Protein AF-A0A2N2HHC8-F1 (afdb_monomer)

pLDDT: mean 94.79, std 2.59, range [77.94, 98.12]

Foldseek 3Di:
DLQLCCCLPVVCNVVSVHPHVHDDPVQVVQHNDLPSRQPCLVVVCVVPHPVCSVVDDSVVSNVSSVVVVVVVVVVVLCVQLVHPDPVPDDLLSDADCDVVCCVVVVHHHPVVRCPVVVVVVVD

Secondary structure (DSSP, 8-state):
-HHHHHHH-GGGTTTTT---SS--HHHHTT-SSHHHH-TTHHHHHHHH-HHHHTTS-HHHHHHHHHHHHHHHHHHHHHHHHT-SSGGG--GGG--BSSHHHHHHH-PPBTTTTTHHHHHHHH-

Mean predicted aligned error: 5.06 Å

Structure (mmCIF, N/CA/C/O backbone):
data_AF-A0A2N2HHC8-F1
#
_entry.id   AF-A0A2N2HHC8-F1
#
loop_
_atom_site.group_PDB
_atom_site.id
_atom_site.type_symbol
_atom_site.label_atom_id
_atom_site.label_alt_id
_atom_site.label_comp_id
_atom_site.label_asym_id
_atom_site.label_entity_id
_atom_site.label_seq_id
_atom_site.pdbx_PDB_ins_code
_atom_site.Cartn_x
_atom_site.Cartn_y
_atom_site.Cartn_z
_atom_site.occupancy
_atom_site.B_iso_or_equiv
_atom_site.auth_seq_id
_atom_site.auth_comp_id
_atom_site.auth_asym_id
_atom_site.auth_atom_id
_atom_site.pdbx_PDB_model_num
ATOM 1 N N . GLY A 1 1 ? 3.977 -4.173 -12.838 1.00 90.00 1 GLY A N 1
ATOM 2 C CA . GLY A 1 1 ? 5.404 -4.374 -13.138 1.00 90.00 1 GLY A CA 1
ATOM 3 C C . GLY A 1 1 ? 5.605 -5.032 -14.485 1.00 90.00 1 GLY A C 1
ATOM 4 O O . GLY A 1 1 ? 5.881 -4.315 -15.429 1.00 90.00 1 GLY A O 1
ATOM 5 N N . SER A 1 2 ? 5.394 -6.347 -14.599 1.00 95.00 2 SER A N 1
ATOM 6 C CA . SER A 1 2 ? 5.694 -7.144 -15.806 1.00 95.00 2 SER A CA 1
ATOM 7 C C . SER A 1 2 ? 5.186 -6.575 -17.132 1.00 95.00 2 SER A C 1
ATOM 9 O O . SER A 1 2 ? 5.944 -6.481 -18.088 1.00 95.00 2 SER A O 1
ATOM 11 N N . ASN A 1 3 ? 3.926 -6.133 -17.193 1.00 96.62 3 ASN A N 1
ATOM 12 C CA . ASN A 1 3 ? 3.385 -5.541 -18.419 1.00 96.62 3 ASN A CA 1
ATOM 13 C C . ASN A 1 3 ? 4.065 -4.215 -18.799 1.00 96.62 3 ASN A C 1
ATOM 15 O O . ASN A 1 3 ? 4.270 -3.956 -19.977 1.00 96.62 3 ASN A O 1
ATOM 19 N N . ILE A 1 4 ? 4.422 -3.389 -17.810 1.00 96.69 4 ILE A N 1
ATOM 20 C CA . ILE A 1 4 ? 5.132 -2.120 -18.032 1.00 96.69 4 ILE A CA 1
ATOM 21 C C . ILE A 1 4 ? 6.560 -2.414 -18.500 1.00 96.69 4 ILE A C 1
ATOM 23 O O . ILE A 1 4 ? 7.025 -1.799 -19.450 1.00 96.69 4 ILE A O 1
ATOM 27 N N . GLU A 1 5 ? 7.233 -3.388 -17.879 1.00 96.62 5 GLU A N 1
ATOM 28 C CA . GLU A 1 5 ? 8.589 -3.789 -18.272 1.00 96.62 5 GLU A CA 1
ATOM 29 C C . GLU A 1 5 ? 8.632 -4.344 -19.690 1.00 96.62 5 GLU A C 1
ATOM 31 O O . GLU A 1 5 ? 9.477 -3.913 -20.465 1.00 96.62 5 GLU A O 1
ATOM 36 N N . GLY A 1 6 ? 7.701 -5.236 -20.043 1.00 96.62 6 GLY A N 1
ATOM 37 C CA . GLY A 1 6 ? 7.611 -5.798 -21.389 1.00 96.62 6 GLY A CA 1
ATOM 38 C C . GLY A 1 6 ? 7.243 -4.769 -22.460 1.00 96.62 6 GLY A C 1
ATOM 39 O O . GLY A 1 6 ? 7.762 -4.847 -23.566 1.00 96.62 6 GLY A O 1
ATOM 40 N N . ALA A 1 7 ? 6.405 -3.781 -22.133 1.00 96.44 7 ALA A N 1
ATOM 41 C CA . ALA A 1 7 ? 6.050 -2.707 -23.063 1.00 96.44 7 ALA A CA 1
ATOM 42 C C . ALA A 1 7 ? 7.183 -1.683 -23.266 1.00 96.44 7 ALA A C 1
ATOM 44 O O . ALA A 1 7 ? 7.303 -1.120 -24.350 1.00 96.44 7 ALA A O 1
ATOM 45 N N . LEU A 1 8 ? 8.000 -1.423 -22.238 1.00 95.62 8 LEU A N 1
ATOM 46 C CA . LEU A 1 8 ? 9.149 -0.509 -22.323 1.00 95.62 8 LEU A CA 1
ATOM 47 C C . LEU A 1 8 ? 10.429 -1.192 -22.824 1.00 95.62 8 LEU A C 1
ATOM 49 O O . LEU A 1 8 ? 11.287 -0.535 -23.403 1.00 95.62 8 LEU A O 1
ATOM 53 N N . ASN A 1 9 ? 10.555 -2.504 -22.618 1.00 94.88 9 ASN A N 1
ATOM 54 C CA . ASN A 1 9 ? 11.698 -3.317 -23.029 1.00 94.88 9 ASN A CA 1
ATOM 55 C C . ASN A 1 9 ? 11.184 -4.568 -23.770 1.00 94.88 9 ASN A C 1
ATOM 57 O O . ASN A 1 9 ? 11.088 -5.639 -23.159 1.00 94.88 9 ASN A O 1
ATOM 61 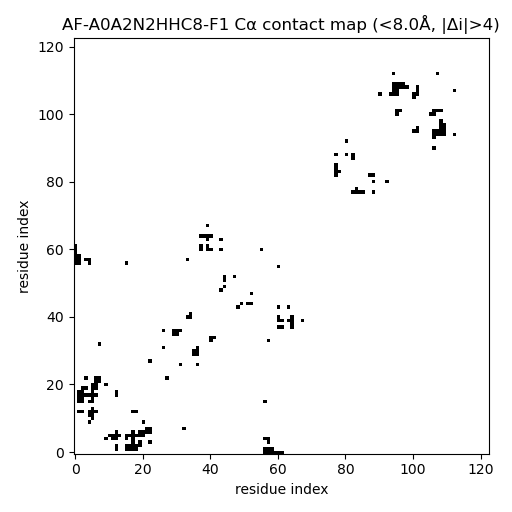N N . PRO A 1 10 ? 10.857 -4.461 -25.073 1.00 93.38 10 PRO A N 1
ATOM 62 C CA . PRO A 1 10 ? 10.257 -5.556 -25.842 1.00 93.38 10 PRO A CA 1
ATOM 63 C C . PRO A 1 10 ? 11.053 -6.867 -25.784 1.00 93.38 10 PRO A C 1
ATOM 65 O O . PRO A 1 10 ? 10.463 -7.934 -25.626 1.00 93.38 10 PRO A O 1
ATOM 68 N N . ASP A 1 11 ? 12.387 -6.789 -25.776 1.00 94.50 11 ASP A N 1
ATOM 69 C CA . ASP A 1 11 ? 13.279 -7.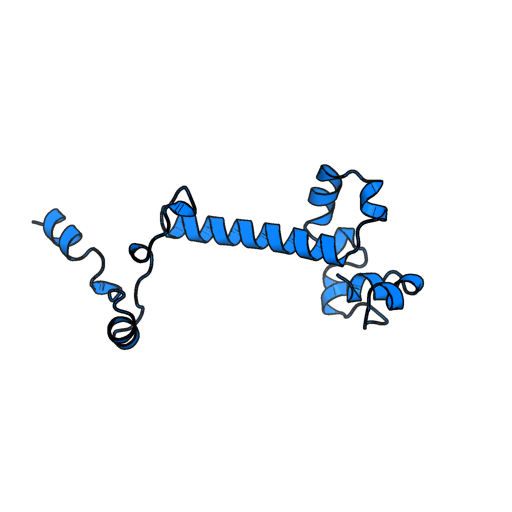957 -25.686 1.00 94.50 11 ASP A CA 1
ATOM 70 C C . ASP A 1 11 ? 13.127 -8.745 -24.373 1.00 94.50 11 ASP A C 1
ATOM 72 O O . ASP A 1 11 ? 13.487 -9.918 -24.285 1.00 94.50 11 ASP A O 1
ATOM 76 N N . ARG A 1 12 ? 12.596 -8.110 -23.320 1.00 91.81 12 ARG A N 1
ATOM 77 C CA . ARG A 1 12 ? 12.361 -8.742 -22.012 1.00 91.81 12 ARG A CA 1
ATOM 78 C C . ARG A 1 12 ? 10.928 -9.236 -21.841 1.00 91.81 12 ARG A C 1
ATOM 80 O O . ARG A 1 12 ? 10.658 -9.914 -20.850 1.00 91.81 12 ARG A O 1
ATOM 87 N N . LYS A 1 13 ? 10.019 -8.925 -22.773 1.00 93.50 13 LYS A N 1
ATOM 88 C CA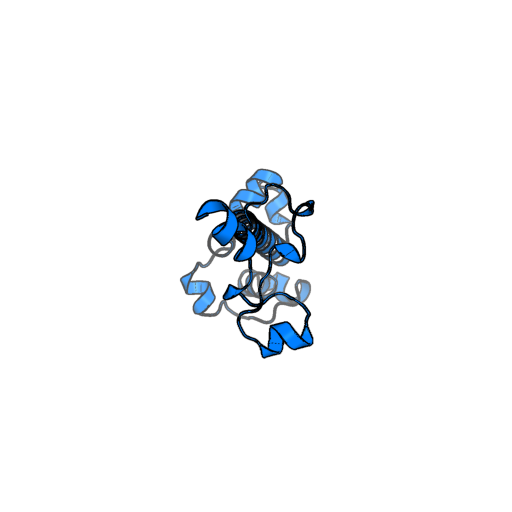 . LYS A 1 13 ? 8.574 -9.170 -22.651 1.00 93.50 13 LYS A CA 1
ATOM 89 C C . LYS A 1 13 ? 8.245 -10.629 -22.339 1.00 93.50 13 LYS A C 1
ATOM 91 O O . LYS A 1 13 ? 7.502 -10.886 -21.394 1.00 93.50 13 LYS A O 1
ATOM 96 N N . GLU A 1 14 ? 8.830 -11.569 -23.078 1.00 93.69 14 GLU A N 1
ATOM 97 C CA . GLU A 1 14 ? 8.621 -13.005 -22.856 1.00 93.69 14 GLU A CA 1
ATOM 98 C C . GLU A 1 14 ? 9.158 -13.444 -21.485 1.00 93.69 14 GLU A C 1
ATOM 100 O O . GLU A 1 14 ? 8.440 -14.067 -20.704 1.00 93.69 14 GLU A O 1
ATOM 105 N N . LYS A 1 15 ? 10.381 -13.020 -21.138 1.00 93.38 15 LYS A N 1
ATOM 106 C CA . LYS A 1 15 ? 11.039 -13.357 -19.865 1.00 93.38 15 LYS A CA 1
ATOM 107 C C . LYS A 1 15 ? 10.233 -12.918 -18.640 1.00 93.38 15 LYS A C 1
ATOM 109 O O . LYS A 1 15 ? 10.257 -13.603 -17.621 1.00 93.38 15 LYS A O 1
ATOM 114 N N . VAL A 1 16 ? 9.549 -11.776 -18.716 1.00 93.31 16 VAL A N 1
ATOM 115 C CA . VAL A 1 16 ? 8.760 -11.228 -17.597 1.00 93.31 16 VAL A CA 1
ATOM 116 C C . VAL A 1 16 ? 7.272 -11.571 -17.669 1.00 93.31 16 VAL A C 1
ATOM 118 O O . VAL A 1 16 ? 6.512 -11.096 -16.823 1.00 93.31 16 VAL A O 1
ATOM 121 N N . ALA A 1 17 ? 6.851 -12.374 -18.655 1.00 94.44 17 ALA A N 1
ATOM 122 C CA . ALA A 1 17 ? 5.447 -12.670 -18.952 1.00 94.44 17 ALA A CA 1
ATOM 123 C C . ALA A 1 17 ? 4.591 -11.395 -19.132 1.00 94.44 17 ALA A C 1
ATOM 125 O O . ALA A 1 17 ? 3.485 -11.266 -18.598 1.00 94.44 17 ALA A O 1
ATOM 126 N N . GLY A 1 18 ? 5.135 -10.408 -19.851 1.00 93.44 18 GLY A N 1
ATOM 127 C CA . GLY A 1 18 ? 4.447 -9.163 -20.177 1.00 93.44 18 GLY A CA 1
ATOM 128 C C . GLY A 1 18 ? 3.423 -9.360 -21.296 1.00 93.44 18 GLY A C 1
ATOM 129 O O . GLY A 1 18 ? 3.743 -9.887 -22.355 1.00 93.44 18 GLY A O 1
ATOM 130 N N . ASN A 1 19 ? 2.197 -8.881 -21.087 1.00 95.56 19 ASN A N 1
ATOM 131 C CA . ASN A 1 19 ? 1.095 -9.039 -22.045 1.00 95.56 19 ASN A CA 1
ATOM 132 C C . ASN A 1 19 ? 0.851 -7.799 -22.918 1.00 95.56 19 ASN A C 1
ATOM 134 O O . ASN A 1 19 ? 0.015 -7.836 -23.813 1.00 95.56 19 ASN A O 1
ATOM 138 N N . TRP A 1 20 ? 1.533 -6.682 -22.653 1.00 96.12 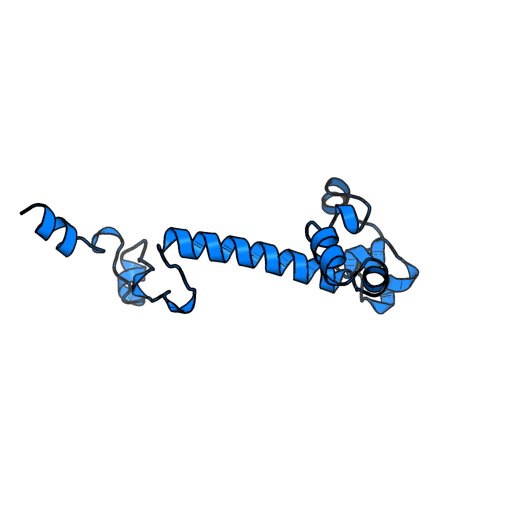20 TRP A N 1
ATOM 139 C CA . TRP A 1 20 ? 1.322 -5.424 -23.373 1.00 96.12 20 TRP A CA 1
ATOM 140 C C . TRP A 1 20 ? 2.400 -5.207 -24.431 1.00 96.12 20 TRP A C 1
ATOM 142 O O . TRP A 1 20 ? 3.583 -5.364 -24.142 1.00 96.12 20 TRP A O 1
ATOM 152 N N . ASP A 1 21 ? 1.980 -4.828 -25.638 1.00 94.38 21 ASP A N 1
ATOM 153 C CA . ASP A 1 21 ? 2.885 -4.364 -26.700 1.00 94.38 21 ASP A CA 1
ATOM 154 C C . ASP A 1 21 ? 3.287 -2.902 -26.500 1.00 94.38 21 ASP A C 1
ATOM 156 O O . ASP A 1 21 ? 4.411 -2.508 -26.785 1.00 94.38 21 ASP A O 1
ATOM 160 N N . THR A 1 22 ? 2.364 -2.091 -25.980 1.00 96.31 22 THR A N 1
ATOM 161 C CA . THR A 1 22 ? 2.576 -0.667 -25.704 1.00 96.31 22 THR A CA 1
ATOM 162 C C . THR A 1 22 ? 1.924 -0.284 -24.385 1.00 96.31 22 THR A C 1
ATOM 164 O O . THR A 1 22 ? 0.929 -0.895 -23.987 1.00 96.31 22 THR A O 1
ATOM 167 N N . LEU A 1 23 ? 2.430 0.763 -23.728 1.00 96.62 23 LEU A N 1
ATOM 168 C CA . LEU A 1 23 ? 1.792 1.291 -22.523 1.00 96.62 23 LEU A CA 1
ATOM 169 C C . LEU A 1 23 ? 0.375 1.817 -22.833 1.00 96.62 23 LEU A C 1
ATOM 171 O O . LEU A 1 23 ? 0.218 2.618 -23.761 1.00 96.62 23 LEU A O 1
ATOM 175 N N . PRO A 1 24 ? -0.658 1.415 -22.067 1.00 96.69 24 PRO A N 1
ATOM 176 C CA . PRO A 1 24 ? -1.997 1.969 -22.207 1.00 96.69 24 PRO A CA 1
ATOM 177 C C . PRO A 1 24 ? -2.009 3.442 -21.791 1.00 96.69 24 PRO A C 1
ATOM 179 O O . PRO A 1 24 ? -1.194 3.877 -20.974 1.00 96.69 24 PRO A O 1
ATOM 182 N N . LYS A 1 25 ? -2.976 4.204 -22.316 1.00 96.69 25 LYS A N 1
ATOM 183 C CA . LYS A 1 25 ? -3.091 5.649 -22.066 1.00 96.69 25 LYS A CA 1
ATOM 184 C C . LYS A 1 25 ? -3.061 5.999 -20.574 1.00 96.69 25 LYS A C 1
ATOM 186 O O . LYS A 1 25 ? -2.321 6.883 -20.179 1.00 96.69 25 LYS A O 1
ATOM 191 N N . THR A 1 26 ? -3.772 5.237 -19.745 1.00 96.06 26 THR A N 1
ATOM 192 C CA . THR A 1 26 ? -3.832 5.453 -18.289 1.00 96.06 26 THR A CA 1
ATOM 193 C C . THR A 1 26 ? -2.477 5.377 -17.587 1.00 96.06 26 THR A C 1
ATOM 195 O O . THR A 1 26 ? -2.310 5.988 -16.540 1.00 96.06 26 THR A O 1
ATOM 198 N N . VAL A 1 27 ? -1.514 4.630 -18.137 1.00 95.56 27 VAL A N 1
ATOM 199 C CA . VAL A 1 27 ? -0.142 4.570 -17.613 1.00 95.56 27 VAL A CA 1
ATOM 200 C C . VAL A 1 27 ? 0.712 5.678 -18.224 1.00 95.56 27 VAL A C 1
ATOM 202 O O . VAL A 1 27 ? 1.461 6.318 -17.496 1.00 95.56 27 VAL A O 1
ATOM 205 N N . LYS A 1 28 ? 0.559 5.957 -19.526 1.00 95.94 28 LYS A N 1
ATOM 206 C CA . LYS A 1 28 ? 1.270 7.058 -20.202 1.00 95.94 28 LYS A CA 1
ATOM 207 C C . LYS A 1 28 ? 0.952 8.431 -19.614 1.00 95.94 28 LYS A C 1
ATOM 209 O O . LYS A 1 28 ? 1.839 9.268 -19.530 1.00 95.94 28 LYS A O 1
ATOM 214 N N . ASP A 1 29 ? -0.289 8.637 -19.174 1.00 96.88 29 ASP A N 1
ATOM 215 C CA . ASP A 1 29 ? -0.714 9.870 -18.502 1.00 96.88 29 ASP A CA 1
ATOM 216 C C . ASP A 1 29 ? 0.052 10.095 -17.175 1.00 96.88 29 ASP A C 1
ATOM 218 O O . ASP A 1 29 ? 0.130 11.225 -16.699 1.00 96.88 29 ASP A O 1
ATOM 222 N N . ILE A 1 30 ? 0.629 9.038 -16.583 1.00 95.62 30 ILE A N 1
ATOM 223 C CA . ILE A 1 30 ? 1.507 9.114 -15.402 1.00 95.62 30 ILE A CA 1
ATOM 224 C C . ILE A 1 30 ? 2.958 9.368 -15.833 1.00 95.62 30 ILE A C 1
ATOM 226 O O . ILE A 1 30 ? 3.641 10.206 -15.248 1.00 95.62 30 ILE A O 1
ATOM 230 N N . GLY A 1 31 ? 3.435 8.639 -16.844 1.00 95.56 31 GLY A N 1
ATOM 231 C CA . GLY A 1 31 ? 4.783 8.785 -17.379 1.00 95.56 31 GLY A CA 1
ATOM 232 C C . GLY A 1 31 ? 5.155 7.710 -18.394 1.00 95.56 31 GLY A C 1
ATOM 233 O O . GLY A 1 31 ? 4.416 6.753 -18.628 1.00 95.56 31 GLY A O 1
ATOM 234 N N . GLU A 1 32 ? 6.338 7.863 -18.985 1.00 95.06 32 GLU A N 1
ATOM 235 C CA . GLU A 1 32 ? 6.853 6.982 -20.042 1.00 95.06 32 GLU A CA 1
ATOM 236 C C . GLU A 1 32 ? 8.137 6.239 -19.638 1.00 95.06 32 GLU A C 1
ATOM 238 O O . GLU A 1 32 ? 8.613 5.385 -20.382 1.00 95.06 32 GLU A O 1
ATOM 243 N N . SER A 1 33 ? 8.676 6.505 -18.445 1.00 95.56 33 SER A N 1
ATOM 244 C CA . SER A 1 33 ? 9.837 5.806 -17.882 1.00 95.56 33 SER A CA 1
ATOM 245 C C . SER A 1 33 ? 9.490 5.110 -16.555 1.00 95.56 33 SER A C 1
ATOM 247 O O . SER A 1 33 ? 8.543 5.521 -15.875 1.00 95.56 33 SER A O 1
ATOM 249 N N . PRO A 1 34 ? 10.226 4.062 -16.132 1.00 94.81 34 PRO A N 1
ATOM 250 C CA . PRO A 1 34 ? 9.972 3.414 -14.843 1.00 94.81 34 PRO A CA 1
ATOM 251 C C . PRO A 1 34 ? 10.130 4.374 -13.653 1.00 94.81 34 PRO A C 1
ATOM 253 O O . PRO A 1 34 ? 9.379 4.253 -12.688 1.00 94.81 34 PRO A O 1
ATOM 256 N N . GLU A 1 35 ? 11.044 5.345 -13.733 1.00 95.62 35 GLU A N 1
ATOM 257 C CA . GLU A 1 35 ? 11.244 6.394 -12.722 1.00 95.62 35 GLU A CA 1
ATOM 258 C C . GLU A 1 35 ? 9.996 7.269 -12.555 1.00 95.62 35 GLU A C 1
ATOM 260 O O . GLU A 1 35 ? 9.648 7.649 -11.441 1.00 95.62 35 GLU A O 1
ATOM 265 N N . GLN A 1 36 ? 9.316 7.583 -13.663 1.00 96.31 36 GLN A N 1
ATOM 266 C CA . GLN A 1 36 ? 8.096 8.395 -13.655 1.00 96.31 36 GLN A CA 1
ATOM 267 C C . GLN A 1 36 ? 6.873 7.579 -13.222 1.00 96.31 36 GLN A C 1
ATOM 269 O O . GLN A 1 36 ? 6.008 8.075 -12.504 1.00 96.31 36 GLN A O 1
ATOM 274 N N . ILE A 1 37 ? 6.793 6.319 -13.660 1.00 96.38 37 ILE A N 1
ATOM 275 C CA . ILE A 1 37 ? 5.619 5.465 -13.449 1.00 96.38 37 ILE A CA 1
ATOM 276 C C . ILE A 1 37 ? 5.552 4.936 -12.009 1.00 96.38 37 ILE A C 1
ATOM 278 O O . ILE A 1 37 ? 4.461 4.813 -11.445 1.00 96.38 37 ILE A O 1
ATOM 282 N N . PHE A 1 38 ? 6.691 4.594 -11.399 1.00 96.12 38 PHE A N 1
ATOM 283 C CA . PHE A 1 38 ? 6.728 4.022 -10.054 1.00 96.12 38 PHE A CA 1
ATOM 284 C C . PHE A 1 38 ? 7.136 5.065 -9.014 1.00 96.12 38 PHE A C 1
ATOM 286 O O . PHE A 1 38 ? 8.312 5.375 -8.858 1.00 96.12 38 PHE A O 1
ATOM 293 N N . ALA A 1 39 ? 6.174 5.523 -8.209 1.00 95.12 39 ALA A N 1
ATOM 294 C CA . ALA A 1 39 ? 6.426 6.494 -7.139 1.00 95.12 39 ALA A CA 1
ATOM 295 C C . ALA A 1 39 ? 7.522 6.055 -6.142 1.00 95.12 39 ALA A C 1
ATOM 297 O O . ALA A 1 39 ? 8.241 6.891 -5.604 1.00 95.12 39 ALA A O 1
ATOM 298 N N . GLY A 1 40 ? 7.681 4.745 -5.909 1.00 95.50 40 GLY A N 1
ATOM 299 C CA . GLY A 1 40 ? 8.715 4.194 -5.031 1.00 95.50 40 GLY A CA 1
ATOM 300 C C . GLY A 1 40 ? 10.083 3.971 -5.689 1.00 95.50 40 GLY A C 1
ATOM 301 O O . GLY A 1 40 ? 10.950 3.375 -5.054 1.00 95.50 40 GLY A O 1
ATOM 302 N N . TYR A 1 41 ? 10.295 4.384 -6.946 1.00 97.00 41 TYR A N 1
ATOM 303 C CA . TYR A 1 41 ? 11.536 4.096 -7.675 1.00 97.00 41 TYR A CA 1
ATOM 304 C C . TYR A 1 41 ? 12.762 4.720 -7.000 1.00 97.00 41 TYR A C 1
ATOM 306 O O . TYR A 1 41 ? 13.719 4.016 -6.679 1.00 97.00 41 TYR A O 1
ATOM 314 N N . GLU A 1 42 ? 12.732 6.030 -6.739 1.00 96.56 42 GLU A N 1
ATOM 315 C CA . GLU A 1 42 ? 13.881 6.737 -6.158 1.00 96.56 42 GLU A CA 1
ATOM 316 C C . GLU A 1 42 ? 14.153 6.307 -4.709 1.00 96.56 42 GLU A C 1
ATOM 318 O O . GLU A 1 42 ? 15.312 6.206 -4.307 1.00 96.56 42 GLU A O 1
ATOM 323 N N . SER A 1 43 ? 13.117 5.968 -3.931 1.00 95.94 43 SER A N 1
ATOM 324 C CA . SER A 1 43 ? 13.306 5.450 -2.568 1.00 95.94 43 SER A CA 1
ATOM 325 C C . SER A 1 43 ? 13.946 4.061 -2.564 1.00 95.94 43 SER A C 1
ATOM 327 O O . SER A 1 43 ? 14.835 3.793 -1.752 1.00 95.94 43 SER A O 1
ATOM 329 N N . LEU A 1 44 ? 13.561 3.191 -3.504 1.00 96.69 44 LEU A N 1
ATOM 330 C CA . LEU A 1 44 ? 14.204 1.891 -3.677 1.00 96.69 44 LEU A CA 1
ATOM 331 C C . LEU A 1 44 ? 15.655 2.049 -4.146 1.00 96.69 44 LEU A C 1
ATOM 333 O O . LEU A 1 44 ? 16.555 1.444 -3.566 1.00 96.69 44 LEU A O 1
ATOM 337 N N . LYS A 1 45 ? 15.897 2.915 -5.134 1.00 97.44 45 LYS A N 1
ATOM 338 C CA . LYS A 1 45 ? 17.236 3.235 -5.645 1.00 97.44 45 LYS A CA 1
ATOM 339 C C . LYS A 1 45 ? 18.161 3.778 -4.562 1.00 97.44 45 LYS A C 1
ATOM 341 O O . LYS A 1 45 ? 19.313 3.364 -4.496 1.00 97.44 45 LYS A O 1
ATOM 346 N N . ALA A 1 46 ? 17.669 4.657 -3.690 1.00 97.44 46 ALA A N 1
ATOM 347 C CA . ALA A 1 46 ? 18.437 5.154 -2.550 1.00 97.44 46 ALA A CA 1
ATOM 348 C C . ALA A 1 46 ? 18.830 4.030 -1.574 1.00 97.44 46 ALA A C 1
ATOM 350 O O . ALA A 1 46 ? 19.879 4.105 -0.938 1.00 97.44 46 ALA A O 1
ATOM 351 N N . ARG A 1 47 ? 18.011 2.974 -1.473 1.00 96.31 47 ARG A N 1
ATOM 352 C CA . ARG A 1 47 ? 18.248 1.831 -0.584 1.00 96.31 47 ARG A CA 1
ATOM 353 C C . ARG A 1 47 ? 19.235 0.808 -1.147 1.00 96.31 47 ARG A C 1
ATOM 355 O O . ARG A 1 47 ? 20.018 0.265 -0.374 1.00 96.31 47 ARG A O 1
ATOM 362 N N . ILE A 1 48 ? 19.165 0.500 -2.443 1.00 96.62 48 ILE A N 1
ATOM 363 C CA . ILE A 1 48 ? 19.951 -0.594 -3.055 1.00 96.62 48 ILE A CA 1
ATOM 364 C C . ILE A 1 48 ? 21.061 -0.111 -3.999 1.00 96.62 48 ILE A C 1
ATOM 366 O O . ILE A 1 48 ? 21.906 -0.901 -4.406 1.00 96.62 48 ILE A O 1
ATOM 370 N N . GLY A 1 49 ? 21.082 1.181 -4.327 1.00 97.00 49 GLY A N 1
ATOM 371 C CA . GLY A 1 49 ? 22.031 1.785 -5.257 1.00 97.00 49 GLY A CA 1
ATOM 372 C C . GLY A 1 49 ? 21.551 1.788 -6.712 1.00 97.00 49 GLY A C 1
ATOM 373 O O . GLY A 1 49 ? 20.757 0.956 -7.150 1.00 97.00 49 GLY A O 1
ATOM 374 N N . ALA A 1 50 ? 22.057 2.751 -7.487 1.00 96.00 50 ALA A N 1
ATOM 375 C CA . ALA A 1 50 ? 21.667 2.951 -8.885 1.00 96.00 50 ALA A CA 1
ATOM 376 C C . ALA A 1 50 ? 22.115 1.816 -9.818 1.00 96.00 50 ALA A C 1
ATOM 378 O O . ALA A 1 50 ? 21.433 1.530 -10.801 1.00 96.00 50 ALA A O 1
ATOM 379 N N . ASP A 1 51 ? 23.243 1.167 -9.522 1.00 96.56 51 ASP A N 1
ATOM 380 C CA . ASP A 1 51 ? 23.712 0.040 -10.326 1.00 96.56 51 ASP A CA 1
ATOM 381 C C . ASP A 1 51 ? 22.824 -1.189 -10.155 1.00 96.56 51 ASP A C 1
ATOM 383 O O . ASP A 1 51 ? 22.488 -1.831 -11.149 1.00 96.56 51 ASP A O 1
ATOM 387 N N . GLU A 1 52 ? 22.358 -1.456 -8.933 1.00 96.25 52 GLU A N 1
ATOM 388 C CA . GLU A 1 52 ? 21.503 -2.610 -8.666 1.00 96.25 52 GLU A CA 1
ATOM 389 C C . GLU A 1 52 ? 20.096 -2.440 -9.248 1.00 96.25 52 GLU A C 1
ATOM 391 O O . GLU A 1 52 ? 19.509 -3.407 -9.729 1.00 96.25 52 GLU A O 1
ATOM 396 N N . MET A 1 53 ? 19.577 -1.207 -9.330 1.00 95.62 53 MET A N 1
ATOM 397 C CA . MET A 1 53 ? 18.278 -0.926 -9.965 1.00 95.62 53 MET A CA 1
ATOM 398 C C . MET A 1 53 ? 18.163 -1.467 -11.398 1.00 95.62 53 MET A C 1
ATOM 400 O O . MET A 1 53 ? 17.071 -1.847 -11.816 1.00 95.62 53 MET A O 1
ATOM 404 N N . LYS A 1 54 ? 19.276 -1.566 -12.141 1.00 92.31 54 LYS A N 1
ATOM 405 C CA . LYS A 1 54 ? 19.310 -2.113 -13.513 1.00 92.31 54 LYS A CA 1
ATOM 406 C C . LYS A 1 54 ? 18.920 -3.598 -13.571 1.00 92.31 54 LYS A C 1
ATOM 408 O O . LYS A 1 54 ? 18.459 -4.071 -14.614 1.00 92.31 54 LYS A O 1
ATOM 413 N N . ASN A 1 55 ? 19.107 -4.313 -12.460 1.00 93.75 55 ASN A N 1
ATOM 414 C CA . ASN A 1 55 ? 18.826 -5.740 -12.313 1.00 93.75 55 ASN A CA 1
ATOM 415 C C . ASN A 1 55 ? 17.436 -6.012 -11.718 1.00 93.75 55 ASN A C 1
ATOM 417 O O . ASN A 1 55 ? 16.959 -7.146 -11.783 1.00 93.75 55 ASN A O 1
ATOM 421 N N . VAL A 1 56 ? 16.775 -4.996 -11.153 1.00 95.06 56 VAL A N 1
ATOM 422 C CA . VAL A 1 56 ? 15.483 -5.152 -10.480 1.00 95.06 56 VAL A CA 1
ATOM 423 C C . VAL A 1 56 ? 14.344 -5.230 -11.503 1.00 95.06 56 VAL A C 1
ATOM 425 O O . VAL A 1 56 ? 14.120 -4.273 -12.246 1.00 95.06 56 VAL A O 1
ATOM 428 N N . PRO A 1 57 ? 13.547 -6.315 -11.514 1.00 95.44 57 PRO A N 1
ATOM 429 C CA . PRO A 1 57 ? 12.345 -6.382 -12.338 1.00 95.44 57 PRO A CA 1
ATOM 430 C C . PRO A 1 57 ? 11.332 -5.319 -11.910 1.00 95.44 57 PRO A C 1
ATOM 432 O O . PRO A 1 57 ? 11.101 -5.109 -10.714 1.00 95.44 57 PRO A O 1
ATOM 435 N N . TYR A 1 58 ? 10.607 -4.713 -12.849 1.00 96.81 58 TYR A N 1
ATOM 436 C CA . TYR A 1 58 ? 9.623 -3.674 -12.507 1.00 96.81 58 TYR A CA 1
ATOM 437 C C . TYR A 1 58 ? 8.451 -4.233 -11.687 1.00 96.81 58 TYR A C 1
ATOM 439 O O . TYR A 1 58 ? 7.709 -3.488 -11.047 1.00 96.81 58 TYR A O 1
ATOM 447 N N . GLY A 1 59 ? 8.249 -5.556 -11.697 1.00 95.81 59 GLY A N 1
ATOM 448 C CA . GLY A 1 59 ? 7.375 -6.254 -10.746 1.00 95.81 59 GLY A CA 1
ATOM 449 C C . GLY A 1 59 ? 7.750 -5.985 -9.288 1.00 95.81 59 GLY A C 1
ATOM 450 O O . GLY A 1 59 ? 6.875 -5.662 -8.486 1.00 95.81 59 GLY A O 1
ATOM 451 N N . ALA A 1 60 ? 9.042 -6.039 -8.968 1.00 95.56 60 ALA A N 1
ATOM 452 C CA . ALA A 1 60 ? 9.543 -5.794 -7.622 1.00 95.56 60 ALA A CA 1
ATOM 453 C C . ALA A 1 60 ? 9.431 -4.312 -7.232 1.00 95.56 60 ALA A C 1
ATOM 455 O O . ALA A 1 60 ? 8.997 -4.012 -6.123 1.00 95.56 60 ALA A O 1
ATOM 456 N N . ILE A 1 61 ? 9.711 -3.386 -8.157 1.00 97.00 61 ILE A N 1
ATOM 457 C CA . ILE A 1 61 ? 9.524 -1.940 -7.925 1.00 97.00 61 ILE A CA 1
ATOM 458 C C . ILE A 1 61 ? 8.044 -1.622 -7.644 1.00 97.00 61 ILE A C 1
ATOM 460 O O . ILE A 1 61 ? 7.717 -0.852 -6.736 1.00 97.00 61 ILE A O 1
ATOM 464 N N . ALA A 1 62 ? 7.128 -2.259 -8.381 1.00 95.88 62 ALA A N 1
ATOM 465 C CA . ALA A 1 6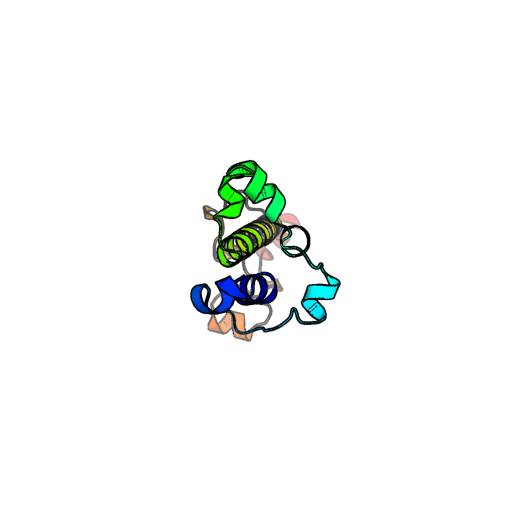2 ? 5.693 -2.122 -8.146 1.00 95.88 62 ALA A CA 1
ATOM 466 C C . ALA A 1 62 ? 5.275 -2.667 -6.769 1.00 95.88 62 ALA A C 1
ATOM 468 O O . ALA A 1 62 ? 4.501 -2.016 -6.070 1.00 95.88 62 ALA A O 1
ATOM 469 N N . ALA A 1 63 ? 5.801 -3.827 -6.361 1.00 96.44 63 ALA A N 1
ATOM 470 C CA . ALA A 1 63 ? 5.529 -4.408 -5.045 1.00 96.44 63 ALA A CA 1
ATOM 471 C C . ALA A 1 63 ? 6.076 -3.535 -3.904 1.00 96.44 63 ALA A C 1
ATOM 473 O O . ALA A 1 63 ? 5.379 -3.319 -2.916 1.00 96.44 63 ALA A O 1
ATOM 474 N N . TRP A 1 64 ? 7.277 -2.975 -4.068 1.00 96.06 64 TRP A N 1
ATOM 475 C CA . TRP A 1 64 ? 7.855 -1.995 -3.148 1.00 96.06 64 TRP A CA 1
ATOM 476 C C . TRP A 1 64 ? 6.963 -0.755 -3.004 1.00 96.06 64 TRP A C 1
ATOM 478 O O . TRP A 1 64 ? 6.600 -0.374 -1.894 1.00 96.06 64 TRP A O 1
ATOM 488 N N . THR A 1 65 ? 6.535 -0.179 -4.131 1.00 95.38 65 THR A N 1
ATOM 489 C CA . THR A 1 65 ? 5.631 0.984 -4.148 1.00 95.38 65 THR A CA 1
ATOM 490 C C . THR A 1 65 ? 4.290 0.667 -3.474 1.00 95.38 65 THR A C 1
ATOM 492 O O . THR A 1 65 ? 3.738 1.492 -2.748 1.00 95.38 65 THR A O 1
ATOM 495 N N . LEU A 1 66 ? 3.758 -0.544 -3.677 1.00 96.06 66 LEU A N 1
ATOM 496 C CA . LEU A 1 66 ? 2.542 -0.998 -3.005 1.00 96.06 66 LEU A CA 1
ATOM 497 C C . LEU A 1 66 ? 2.748 -1.144 -1.492 1.00 96.06 66 LEU A C 1
ATOM 499 O O . LEU A 1 66 ? 1.877 -0.734 -0.730 1.00 96.06 66 LEU A O 1
ATOM 503 N N . ALA A 1 67 ? 3.875 -1.710 -1.058 1.00 95.81 67 ALA A N 1
ATOM 504 C CA . ALA A 1 67 ? 4.188 -1.882 0.358 1.00 95.81 67 ALA A CA 1
ATOM 505 C C . ALA A 1 67 ? 4.275 -0.535 1.093 1.00 95.81 67 ALA A C 1
ATOM 507 O O . ALA A 1 67 ? 3.733 -0.411 2.188 1.00 95.81 67 ALA A O 1
ATOM 508 N N . ASP A 1 68 ? 4.874 0.481 0.467 1.00 93.00 68 ASP A N 1
ATOM 509 C CA . ASP A 1 68 ? 4.912 1.848 1.001 1.00 93.00 68 ASP A CA 1
ATOM 510 C C . ASP A 1 68 ? 3.497 2.429 1.183 1.00 93.00 68 ASP A C 1
ATOM 512 O O . ASP A 1 68 ? 3.114 2.845 2.280 1.00 93.00 68 ASP A O 1
ATOM 516 N N . LYS A 1 69 ? 2.654 2.326 0.144 1.00 94.31 69 LYS A N 1
ATOM 517 C CA . LYS A 1 69 ? 1.244 2.744 0.209 1.00 94.31 69 LYS A CA 1
ATOM 518 C C . LYS A 1 69 ? 0.459 2.001 1.298 1.00 94.31 69 LYS A C 1
ATOM 520 O O . LYS A 1 69 ? -0.361 2.609 1.988 1.00 94.31 69 LYS A O 1
ATOM 525 N N . LEU A 1 70 ? 0.685 0.695 1.450 1.00 95.81 70 LEU A N 1
ATOM 526 C CA . LEU A 1 70 ? 0.068 -0.108 2.510 1.00 95.81 70 LEU A CA 1
ATOM 527 C C . LEU A 1 70 ? 0.529 0.352 3.897 1.00 95.81 70 LEU A C 1
ATOM 529 O O . LEU A 1 70 ? -0.299 0.455 4.801 1.00 95.81 70 LEU A O 1
ATOM 533 N N . GLY A 1 71 ? 1.813 0.681 4.054 1.00 94.94 71 GLY A N 1
ATOM 534 C CA . GLY A 1 71 ? 2.361 1.253 5.282 1.00 94.94 71 GLY A CA 1
ATOM 535 C C . GLY A 1 71 ? 1.664 2.557 5.673 1.00 94.94 71 GLY A C 1
ATOM 536 O O . GLY A 1 71 ? 1.210 2.689 6.809 1.00 94.94 71 GLY A O 1
ATOM 537 N N . ALA A 1 72 ? 1.487 3.479 4.723 1.00 95.19 72 ALA A N 1
ATOM 538 C CA . ALA A 1 72 ? 0.759 4.727 4.957 1.00 95.19 72 ALA 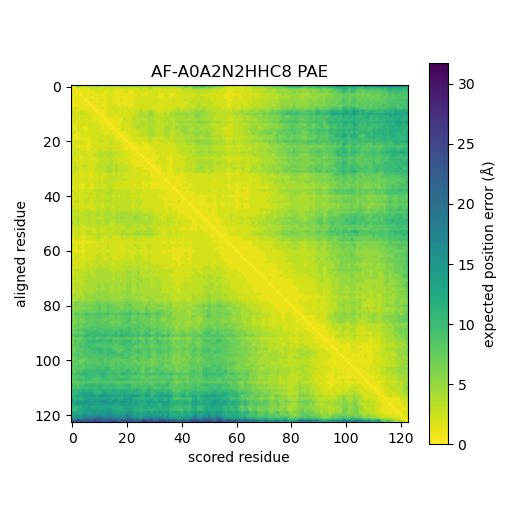A CA 1
ATOM 539 C C . ALA A 1 72 ? -0.710 4.487 5.360 1.00 95.19 72 ALA A C 1
ATOM 541 O O . ALA A 1 72 ? -1.204 5.095 6.311 1.00 95.19 72 ALA A O 1
ATOM 542 N N . GLY A 1 73 ? -1.407 3.563 4.689 1.00 95.50 73 GLY A N 1
ATOM 543 C CA . GLY A 1 73 ? -2.779 3.190 5.054 1.00 95.50 73 GLY A CA 1
ATOM 544 C C . GLY A 1 73 ? -2.876 2.574 6.455 1.00 95.50 73 GLY A C 1
ATOM 545 O O . GLY A 1 73 ? -3.795 2.883 7.213 1.00 95.50 73 GLY A O 1
ATOM 546 N N . LEU A 1 74 ? -1.896 1.755 6.841 1.00 95.00 74 LEU A N 1
ATOM 547 C CA . LEU A 1 74 ? -1.822 1.185 8.185 1.00 95.00 74 LEU A CA 1
ATOM 548 C C . LEU A 1 74 ? -1.572 2.261 9.249 1.00 95.00 74 LEU A C 1
ATOM 550 O O . LEU A 1 74 ? -2.191 2.225 10.309 1.00 95.00 74 LEU A O 1
ATOM 554 N N . GLN A 1 75 ? -0.723 3.250 8.962 1.00 95.44 75 GLN A N 1
ATOM 555 C CA . GLN A 1 75 ? -0.524 4.400 9.849 1.00 95.44 75 GLN A CA 1
ATOM 556 C C . GLN A 1 75 ? -1.813 5.209 10.027 1.00 95.44 75 GLN A C 1
ATOM 558 O O . GLN A 1 7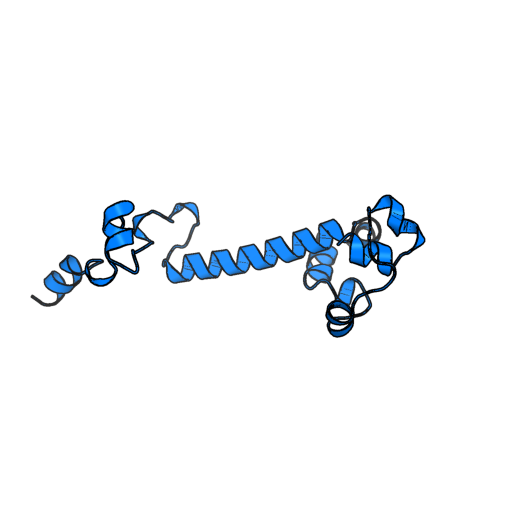5 ? -2.142 5.590 11.149 1.00 95.44 75 GLN A O 1
ATOM 563 N N . GLN A 1 76 ? -2.577 5.427 8.952 1.00 95.62 76 GLN A N 1
ATOM 564 C CA . GLN A 1 76 ? -3.885 6.084 9.032 1.00 95.62 76 GLN A CA 1
ATOM 565 C C . GLN A 1 76 ? -4.871 5.285 9.896 1.00 95.62 76 GLN A C 1
ATOM 567 O O . GLN A 1 76 ? -5.563 5.868 10.731 1.00 95.62 76 GLN A O 1
ATOM 572 N N . LEU A 1 77 ? -4.896 3.956 9.747 1.00 93.31 77 LEU A N 1
ATOM 573 C CA . LEU A 1 77 ? -5.718 3.072 10.577 1.00 93.31 77 LEU A CA 1
ATOM 574 C C . LEU A 1 77 ? -5.335 3.170 12.061 1.00 93.31 77 LEU A C 1
ATOM 576 O O . LEU A 1 77 ? -6.207 3.342 12.911 1.00 93.31 77 LEU A O 1
ATOM 580 N N . LEU A 1 78 ? -4.037 3.103 12.370 1.00 95.50 78 LEU A N 1
ATOM 581 C CA . LEU A 1 78 ? -3.518 3.233 13.734 1.00 95.50 78 LEU A CA 1
ATOM 582 C C . LEU A 1 78 ? -3.849 4.596 14.345 1.00 95.50 78 LEU A C 1
ATOM 584 O O . LEU A 1 78 ? -4.288 4.656 15.492 1.00 95.50 78 LEU A O 1
ATOM 588 N N . ALA A 1 79 ? -3.712 5.678 13.574 1.00 94.81 79 ALA A N 1
ATOM 589 C CA . ALA A 1 79 ? -4.083 7.019 14.013 1.00 94.81 79 ALA A CA 1
ATOM 590 C C . ALA A 1 79 ? -5.584 7.114 14.336 1.00 94.81 79 ALA A C 1
ATOM 592 O O . ALA A 1 79 ? -5.950 7.624 15.395 1.00 94.81 79 ALA A O 1
ATOM 593 N N . GLY A 1 80 ? -6.448 6.560 13.475 1.00 91.88 80 GLY A N 1
ATOM 594 C CA . GLY A 1 80 ? -7.895 6.503 13.707 1.00 91.88 80 GLY A CA 1
ATOM 595 C C . GLY A 1 80 ? -8.277 5.678 14.941 1.00 91.88 80 GLY A C 1
ATOM 596 O O . GLY A 1 80 ? -9.143 6.082 15.716 1.00 91.88 80 GLY A O 1
ATOM 597 N N . ALA A 1 81 ? -7.578 4.566 15.174 1.00 93.25 81 ALA A N 1
ATOM 598 C CA . ALA A 1 81 ? -7.745 3.726 16.361 1.00 93.25 81 ALA A CA 1
ATOM 599 C C . ALA A 1 81 ? -7.023 4.269 17.613 1.00 93.25 81 ALA A C 1
ATOM 601 O O . ALA A 1 81 ? -7.192 3.724 18.704 1.00 93.25 81 ALA A O 1
ATOM 602 N N . ARG A 1 82 ? -6.230 5.344 17.479 1.00 93.88 82 ARG A N 1
ATOM 603 C CA . ARG A 1 82 ? -5.362 5.914 18.526 1.00 93.88 82 ARG A CA 1
ATOM 604 C C . ARG A 1 82 ? -4.405 4.879 19.134 1.00 93.88 82 ARG A C 1
ATOM 606 O O . ARG A 1 82 ? -4.290 4.768 20.354 1.00 93.88 82 ARG A O 1
ATOM 613 N N . LYS A 1 83 ? -3.727 4.117 18.274 1.00 95.62 83 LYS A N 1
ATOM 614 C CA . LYS A 1 83 ? -2.734 3.094 18.641 1.00 95.62 83 LYS A CA 1
ATOM 615 C C . LYS A 1 83 ? -1.347 3.484 18.152 1.00 95.62 83 LYS A C 1
ATOM 617 O O . LYS A 1 83 ? -1.216 4.057 17.072 1.00 95.62 83 LYS A O 1
ATOM 622 N N . PHE A 1 84 ? -0.319 3.141 18.926 1.00 94.31 84 PHE A N 1
ATOM 623 C CA . PHE A 1 84 ? 1.075 3.421 18.569 1.00 94.31 84 PHE A CA 1
ATOM 624 C C . PHE A 1 84 ? 1.766 2.203 17.948 1.00 94.31 84 PHE A C 1
ATOM 626 O O . PHE A 1 84 ? 2.744 2.361 17.220 1.00 94.31 84 PHE A O 1
ATOM 633 N N . SER A 1 85 ? 1.239 0.998 18.184 1.00 95.25 85 SER A N 1
ATOM 634 C CA . SER A 1 85 ? 1.713 -0.243 17.573 1.00 95.25 85 SER A CA 1
ATOM 635 C C . SER A 1 85 ? 0.572 -1.070 16.976 1.00 95.25 85 SER A C 1
ATOM 637 O O . SER A 1 85 ? -0.536 -1.131 17.505 1.00 95.25 85 SER A O 1
ATOM 639 N N . VAL A 1 86 ? 0.878 -1.792 15.893 1.00 93.50 86 VAL A N 1
ATOM 640 C CA . VAL A 1 86 ? -0.025 -2.769 15.255 1.00 93.50 86 VAL A CA 1
ATOM 641 C C . VAL A 1 86 ? -0.465 -3.855 16.236 1.00 93.50 86 VAL A C 1
ATOM 643 O O . VAL A 1 86 ? -1.600 -4.314 16.180 1.00 93.50 86 VAL A O 1
ATOM 646 N N . THR A 1 87 ? 0.403 -4.230 17.178 1.00 96.19 87 THR A N 1
ATOM 647 C CA . THR A 1 87 ? 0.097 -5.236 18.206 1.00 96.19 87 THR A CA 1
ATOM 648 C C . THR A 1 87 ? -0.924 -4.759 19.241 1.00 96.19 87 THR A C 1
ATOM 650 O O . THR A 1 87 ? -1.398 -5.568 20.030 1.00 96.19 87 THR A O 1
ATOM 653 N N . GLU A 1 88 ? -1.249 -3.463 19.269 1.00 95.62 88 GLU A N 1
ATOM 654 C CA . GLU A 1 88 ? -2.245 -2.883 20.180 1.00 95.62 88 GLU A CA 1
ATOM 655 C C . GLU A 1 88 ? -3.644 -2.777 19.556 1.00 95.62 88 GLU A C 1
ATOM 657 O O . GLU A 1 88 ? -4.585 -2.360 20.241 1.00 95.62 88 GLU A O 1
ATOM 662 N N . ILE A 1 89 ? -3.786 -3.129 18.271 1.00 94.00 89 ILE A N 1
ATOM 663 C CA . ILE A 1 89 ? -5.090 -3.244 17.614 1.00 94.00 89 ILE A CA 1
ATOM 664 C C . ILE A 1 89 ? -5.821 -4.463 18.181 1.00 94.00 89 ILE A C 1
ATOM 666 O O . ILE A 1 89 ? -5.291 -5.572 18.256 1.00 94.00 89 ILE A O 1
ATOM 670 N N . THR A 1 90 ? -7.081 -4.260 18.541 1.00 92.56 90 THR A N 1
ATOM 671 C CA . THR A 1 90 ? -7.973 -5.262 19.120 1.00 92.56 90 THR A CA 1
ATOM 672 C C . THR A 1 90 ? -9.343 -5.222 18.441 1.00 92.56 90 THR A C 1
ATOM 674 O O . THR A 1 90 ? -9.707 -4.249 17.781 1.00 92.56 90 THR A O 1
ATOM 677 N N . ARG A 1 91 ? -10.183 -6.241 18.675 1.00 90.69 91 ARG A N 1
ATOM 678 C CA . ARG A 1 91 ? -11.606 -6.195 18.273 1.00 90.69 91 ARG A CA 1
ATOM 679 C C . ARG A 1 91 ? -12.392 -5.055 18.938 1.00 90.69 91 ARG A C 1
ATOM 681 O O . ARG A 1 91 ? -13.495 -4.763 18.494 1.00 90.69 91 ARG A O 1
ATOM 688 N N . GLY A 1 92 ? -11.857 -4.430 19.990 1.00 89.75 92 GLY A N 1
ATOM 689 C CA . GLY A 1 92 ? -12.464 -3.260 20.625 1.00 89.75 92 GLY A CA 1
ATOM 690 C C . GLY A 1 92 ? -12.314 -1.967 19.821 1.00 89.75 92 GLY A C 1
ATOM 691 O O . GLY A 1 92 ? -13.011 -1.004 20.123 1.00 89.75 92 GLY A O 1
ATOM 692 N N . ASP A 1 93 ? -11.442 -1.949 18.806 1.00 91.31 93 ASP A N 1
ATOM 693 C CA . ASP A 1 93 ? -11.169 -0.771 17.972 1.00 91.31 93 ASP A CA 1
ATOM 694 C C . ASP A 1 93 ? -12.076 -0.691 16.729 1.00 91.31 93 ASP A C 1
ATOM 696 O O . ASP A 1 93 ? -11.984 0.251 15.944 1.00 91.31 93 ASP A O 1
ATOM 700 N N . ILE A 1 94 ? -12.969 -1.670 16.550 1.00 92.69 94 ILE A N 1
ATOM 701 C CA . ILE A 1 94 ? -13.978 -1.702 15.487 1.00 92.69 94 ILE A CA 1
ATOM 702 C C . ILE A 1 94 ? -15.386 -1.654 16.079 1.00 92.69 94 ILE A C 1
ATOM 704 O O . ILE A 1 94 ? -15.629 -2.095 17.202 1.00 92.69 94 ILE A O 1
ATOM 708 N N . VAL A 1 95 ? -16.324 -1.120 15.299 1.00 95.06 95 VAL A N 1
ATOM 709 C CA . VAL A 1 95 ? -17.724 -0.936 15.694 1.00 95.06 95 VAL A CA 1
ATOM 710 C C . VAL A 1 95 ? -18.640 -1.355 14.551 1.00 95.06 95 VAL A C 1
ATOM 712 O O . VAL A 1 95 ? -18.293 -1.205 13.378 1.00 95.06 95 VAL A O 1
ATOM 715 N N . SER A 1 96 ? -19.820 -1.868 14.880 1.00 97.38 96 SER A N 1
ATOM 716 C CA . SER A 1 96 ? -20.825 -2.228 13.882 1.00 97.38 96 SER A CA 1
ATOM 717 C C . SER A 1 96 ? -21.586 -0.986 13.429 1.00 97.38 96 SER A C 1
ATOM 719 O O . SER A 1 96 ? -22.146 -0.255 14.248 1.00 97.38 96 SER A O 1
ATOM 721 N N . ALA A 1 97 ? -21.648 -0.770 12.114 1.00 96.75 97 ALA A N 1
ATOM 722 C CA . ALA A 1 97 ? -22.367 0.356 11.512 1.00 96.75 97 ALA A CA 1
ATOM 723 C C . ALA A 1 97 ? -23.894 0.148 11.455 1.00 96.75 97 ALA A C 1
ATOM 725 O O . ALA A 1 97 ? -24.637 1.091 11.196 1.00 96.75 97 ALA A O 1
ATOM 726 N N . ASN A 1 98 ? -24.378 -1.074 11.696 1.00 97.19 98 ASN A N 1
ATOM 727 C CA . ASN A 1 98 ? -25.800 -1.412 11.754 1.00 97.19 98 A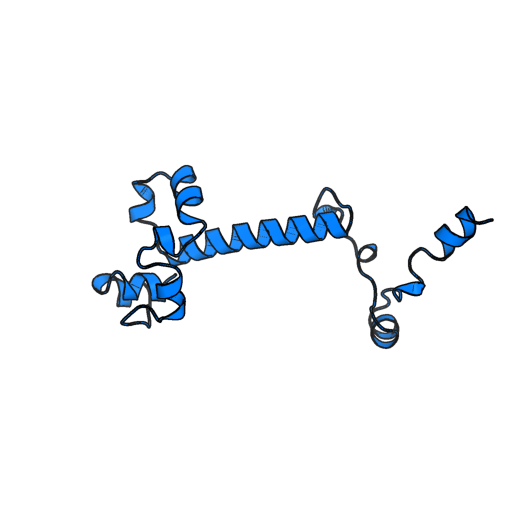SN A CA 1
ATOM 728 C C . ASN A 1 98 ? -26.060 -2.501 12.817 1.00 97.19 98 ASN A C 1
ATOM 730 O O . ASN A 1 98 ? -25.127 -3.125 13.330 1.00 97.19 98 ASN A O 1
ATOM 734 N N . ARG A 1 99 ? -27.336 -2.707 13.169 1.00 97.44 99 ARG A N 1
ATOM 735 C CA . ARG A 1 99 ? -27.738 -3.654 14.223 1.00 97.44 99 ARG A CA 1
ATOM 736 C C . ARG A 1 99 ? -27.648 -5.120 13.795 1.00 97.44 99 ARG A C 1
ATOM 738 O O . ARG A 1 99 ? -27.372 -5.960 14.639 1.00 97.44 99 ARG A O 1
ATOM 745 N N . GLU A 1 100 ? -27.839 -5.416 12.513 1.00 98.12 100 GLU A N 1
ATOM 746 C CA . GLU A 1 100 ? -27.731 -6.775 11.969 1.00 98.12 100 GLU A CA 1
ATOM 747 C C . GLU A 1 100 ? -26.291 -7.294 12.082 1.00 98.12 100 GLU A C 1
ATOM 749 O O . GLU A 1 100 ? -26.041 -8.330 12.681 1.00 98.12 100 GLU A O 1
ATOM 754 N N . THR A 1 101 ? -25.308 -6.509 11.641 1.00 97.50 101 THR A N 1
ATOM 755 C CA . THR A 1 101 ? -23.883 -6.812 11.823 1.00 97.50 101 THR A CA 1
ATOM 756 C C . THR A 1 101 ? -23.524 -6.927 13.302 1.00 97.50 101 THR A C 1
ATOM 758 O O . THR A 1 101 ? -22.740 -7.802 13.664 1.00 97.50 101 THR A O 1
ATOM 761 N N . ALA A 1 102 ? -24.105 -6.094 14.173 1.00 97.12 102 ALA A N 1
ATOM 762 C CA . ALA A 1 102 ? -23.881 -6.220 15.612 1.00 97.12 102 ALA A CA 1
ATOM 763 C C . ALA A 1 102 ? -24.398 -7.557 16.166 1.00 97.12 102 ALA A C 1
ATOM 765 O O . ALA A 1 102 ? -23.692 -8.203 16.940 1.00 97.12 102 ALA A O 1
ATOM 766 N N . HIS A 1 103 ? -25.586 -7.984 15.728 1.00 97.50 103 HIS A N 1
ATOM 767 C CA . HIS A 1 103 ? -26.189 -9.266 16.089 1.00 97.50 103 HIS A CA 1
ATOM 768 C C . HIS A 1 103 ? -25.338 -10.453 15.613 1.00 97.50 103 HIS A C 1
ATOM 770 O O . HIS A 1 103 ? -25.001 -11.319 16.415 1.00 97.50 103 HIS A O 1
ATOM 776 N N . GLU A 1 104 ? -24.914 -10.451 14.346 1.00 97.81 104 GLU A N 1
ATOM 777 C CA . GLU A 1 104 ? -24.166 -11.570 13.756 1.00 97.81 104 GLU A CA 1
ATOM 778 C C . GLU A 1 104 ? -22.713 -11.662 14.247 1.00 97.81 104 GLU A C 1
ATOM 780 O O . GLU A 1 104 ? -22.162 -12.749 14.413 1.00 97.81 104 GLU A O 1
ATOM 785 N N . THR A 1 105 ? -22.049 -10.522 14.468 1.00 96.06 105 THR A N 1
ATOM 786 C CA . THR A 1 105 ? -20.604 -10.500 14.771 1.00 96.06 105 THR A CA 1
ATOM 787 C C . THR A 1 105 ? -20.280 -10.368 16.257 1.00 96.06 105 THR A C 1
ATOM 789 O O . THR A 1 105 ? -19.114 -10.525 16.645 1.00 96.06 105 THR A O 1
ATOM 792 N N . GLY A 1 106 ? -21.266 -9.997 17.080 1.00 94.69 106 GLY A N 1
ATOM 793 C CA . GLY A 1 106 ? -21.072 -9.610 18.478 1.00 94.69 106 GLY A CA 1
ATOM 794 C C . GLY A 1 106 ? -20.271 -8.313 18.673 1.00 94.69 106 GLY A C 1
ATOM 795 O O . GLY A 1 106 ? -19.911 -7.976 19.802 1.00 94.69 106 GLY A O 1
ATOM 796 N N . ILE A 1 107 ? -19.945 -7.578 17.601 1.00 95.75 107 ILE A N 1
ATOM 797 C CA . ILE A 1 107 ? -19.290 -6.268 17.691 1.00 95.75 107 ILE A CA 1
ATOM 798 C C . ILE A 1 107 ? -20.355 -5.224 18.024 1.00 95.75 107 ILE A C 1
ATOM 800 O O . ILE A 1 107 ? -21.364 -5.114 17.329 1.00 95.75 107 ILE A O 1
ATOM 804 N N . ARG A 1 108 ? -20.112 -4.423 19.065 1.00 95.00 108 ARG A N 1
ATOM 805 C CA . ARG A 1 108 ? -21.060 -3.405 19.543 1.00 95.00 108 ARG A CA 1
ATOM 806 C C . ARG A 1 108 ? -21.484 -2.439 18.437 1.00 95.00 108 ARG A C 1
ATOM 808 O O . ARG A 1 108 ? -20.672 -2.035 17.603 1.00 95.00 108 ARG A O 1
ATOM 815 N N . PHE A 1 109 ? -22.757 -2.057 18.459 1.00 96.31 109 PHE A N 1
ATOM 816 C CA . PHE A 1 109 ? -23.294 -1.038 17.568 1.00 96.31 109 PHE A CA 1
ATOM 817 C C . PHE A 1 109 ? -22.709 0.337 17.919 1.00 96.31 109 PHE A C 1
ATOM 819 O O . PHE A 1 109 ? -22.447 0.621 19.087 1.00 96.31 109 PHE A O 1
ATOM 826 N N . ILE A 1 110 ? -22.483 1.181 16.908 1.00 94.38 110 ILE A N 1
ATOM 827 C CA . ILE A 1 110 ? -21.723 2.435 17.040 1.00 94.38 110 ILE A CA 1
ATOM 828 C C . ILE A 1 110 ? -22.225 3.372 18.152 1.00 94.38 110 ILE A C 1
ATOM 830 O O . ILE A 1 110 ? -21.415 4.043 18.780 1.00 94.38 110 ILE A O 1
ATOM 834 N N . THR A 1 111 ? -23.530 3.391 18.443 1.00 93.75 111 THR A N 1
ATOM 835 C CA . THR A 1 111 ? -24.109 4.241 19.501 1.00 93.75 111 THR A CA 1
ATOM 836 C C . THR A 1 111 ? -23.887 3.713 20.913 1.00 93.75 111 THR A C 1
ATOM 838 O O . THR A 1 111 ? -24.014 4.467 21.869 1.00 93.75 111 THR A O 1
ATOM 841 N N . ASP A 1 112 ? -23.570 2.428 21.053 1.00 92.94 112 ASP A N 1
ATOM 842 C CA . ASP A 1 112 ? -23.452 1.756 22.351 1.00 92.94 112 ASP A CA 1
ATOM 843 C C . ASP A 1 112 ? -21.994 1.769 22.847 1.00 92.94 112 ASP A C 1
ATOM 845 O O . ASP A 1 112 ? -21.673 1.435 23.991 1.00 92.94 112 ASP A O 1
ATOM 849 N N . VAL A 1 113 ? -21.066 2.137 21.964 1.00 91.38 113 VAL A N 1
ATOM 850 C CA . VAL A 1 113 ? -19.639 2.206 22.253 1.00 91.38 113 VAL A CA 1
ATOM 851 C C . VAL A 1 113 ? -19.370 3.447 23.100 1.00 91.38 113 VAL A C 1
ATOM 853 O O . VAL A 1 113 ? -19.686 4.561 22.707 1.00 91.38 113 VAL A O 1
ATOM 856 N N . GLN A 1 114 ? -18.764 3.243 24.273 1.00 86.81 114 GLN A N 1
ATOM 857 C CA . GLN A 1 114 ? -18.429 4.287 25.256 1.00 86.8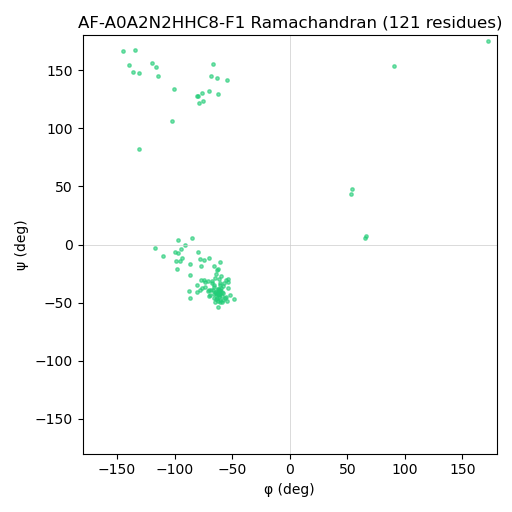1 114 GLN A CA 1
ATOM 858 C C . GLN A 1 114 ? -19.623 5.014 25.910 1.00 86.81 114 GLN A C 1
ATOM 860 O O . GLN A 1 114 ? -19.376 5.890 26.736 1.00 86.81 114 GLN A O 1
ATOM 865 N N . ASP A 1 115 ? -20.878 4.616 25.658 1.00 90.94 115 ASP A N 1
ATOM 866 C CA . ASP A 1 115 ? -22.068 5.233 26.281 1.00 90.94 115 ASP A CA 1
ATOM 867 C C . ASP A 1 115 ? -21.998 5.206 27.820 1.00 90.94 115 ASP A C 1
ATOM 869 O O . ASP A 1 115 ? -22.163 6.234 28.474 1.00 90.94 115 ASP A O 1
ATOM 873 N N . GLU A 1 116 ? -21.630 4.067 28.416 1.00 87.00 116 GLU A N 1
ATOM 874 C CA . GLU A 1 116 ? -21.474 3.953 29.876 1.00 87.00 116 GLU A CA 1
ATOM 875 C C . GLU A 1 116 ? -20.415 4.905 30.450 1.00 87.00 116 GLU A C 1
ATOM 877 O O . GLU A 1 116 ? -20.589 5.455 31.538 1.00 87.00 116 GLU A O 1
ATOM 882 N N . ILE A 1 117 ? -19.301 5.089 29.734 1.00 89.06 117 ILE A N 1
ATOM 883 C CA . ILE A 1 117 ? -18.221 5.987 30.158 1.00 89.06 117 ILE A CA 1
ATOM 884 C C . ILE A 1 117 ? -18.695 7.436 30.038 1.00 89.06 117 ILE A C 1
ATOM 886 O O . ILE A 1 117 ? -18.509 8.214 30.970 1.00 89.06 117 ILE A O 1
ATOM 890 N N . ALA A 1 118 ? -19.350 7.786 28.928 1.00 91.19 118 ALA A N 1
ATOM 891 C CA . ALA A 1 118 ? -19.896 9.119 28.706 1.00 91.19 118 ALA A CA 1
ATOM 892 C C . ALA A 1 118 ? -20.907 9.506 29.798 1.00 91.19 118 ALA A C 1
ATOM 894 O O . ALA A 1 118 ? -20.816 10.595 30.360 1.00 91.19 118 ALA A O 1
ATOM 895 N N . ARG A 1 119 ? -21.816 8.593 30.169 1.00 93.06 119 ARG A N 1
ATOM 896 C CA . ARG A 1 119 ? -22.789 8.821 31.251 1.00 93.06 119 ARG A CA 1
ATOM 897 C C . ARG A 1 119 ? -22.128 9.075 32.602 1.00 93.06 119 ARG A C 1
ATOM 899 O O . ARG A 1 119 ? -22.560 9.980 33.301 1.00 93.06 119 ARG A O 1
ATOM 906 N N . LYS A 1 120 ? -21.077 8.320 32.943 1.00 95.00 120 LYS A N 1
ATOM 907 C CA . LYS A 1 120 ? -20.319 8.497 34.197 1.00 95.00 120 LYS A CA 1
ATOM 908 C C . LYS A 1 120 ? -19.584 9.836 34.283 1.00 95.00 120 LYS A C 1
ATOM 910 O O . LYS A 1 120 ? -19.342 10.307 35.382 1.00 95.00 120 LYS A O 1
ATOM 915 N N . ILE A 1 121 ? -19.188 10.418 33.150 1.00 94.19 121 ILE A N 1
ATOM 916 C CA . ILE A 1 121 ? -18.528 11.735 33.111 1.00 94.19 121 ILE A CA 1
ATOM 917 C C . ILE A 1 121 ? -19.547 12.870 33.303 1.00 94.19 121 ILE A C 1
ATOM 919 O O . ILE A 1 121 ? -19.195 13.926 33.818 1.00 94.19 121 ILE A O 1
ATOM 923 N N . LEU A 1 122 ? -20.792 12.667 32.863 1.00 91.69 122 LEU A N 1
ATOM 924 C CA . LEU A 1 122 ? -21.856 13.675 32.909 1.00 91.69 122 LEU A CA 1
ATOM 925 C C . LEU A 1 122 ? -22.633 13.713 34.236 1.00 91.69 122 LEU A C 1
ATOM 927 O O . LEU A 1 122 ? -23.358 14.680 34.466 1.00 91.69 122 LEU A O 1
ATOM 931 N N . SER A 1 123 ? -22.531 12.668 35.061 1.00 77.94 123 SER A N 1
ATOM 932 C CA . SER A 1 123 ? -23.145 12.564 36.395 1.00 77.94 123 SER A CA 1
ATOM 933 C C . SER A 1 123 ? -22.227 13.090 37.489 1.00 77.94 123 SER A C 1
ATOM 935 O O . SER A 1 123 ? -22.730 13.803 38.381 1.00 77.94 123 SER A O 1
#

Radius of gyration: 22.94 Å; Cα contacts (8 Å, |Δi|>4): 120; chains: 1; bounding box: 52×27×63 Å

Sequence (123 aa):
GSNIEGALNPDRKEKVAGNWDTLPKTVKDIGESPEQIFAGYESLKARIGADEMKNVPYGAIAAWTLADKLGAGLQQLLAGARKFSVTEITRGDIVSANRETAHETGIRFITDVQDEIARKILS

Solvent-accessible surface area (backbone atoms only — not comparable to full-atom values): 7119 Å² total; per-residue (Å²): 59,34,39,60,43,10,27,76,36,65,92,44,10,75,84,52,69,24,85,34,82,55,76,52,67,83,50,48,78,61,27,91,47,70,70,56,58,32,87,36,36,66,65,48,29,73,72,65,33,73,76,51,51,79,73,54,55,44,45,56,49,45,51,52,32,48,51,52,56,50,50,52,53,49,52,53,50,28,58,75,59,71,42,94,48,81,87,69,67,53,82,84,70,55,65,18,95,44,67,66,55,16,68,77,67,70,35,53,34,61,81,66,61,62,43,73,59,56,53,64,73,76,107